Protein AF-A0A9J6FWS2-F1 (afdb_monomer)

Mean predicted aligned error: 17.41 Å

InterPro domains:
  IPR001770 G-protein, gamma subunit [PR00321] (59-74)
  IPR001770 G-protein, gamma subunit [PR00321] (75-89)
  IPR001770 G-protein, gamma subunit [PTHR13809] (48-118)
  IPR015898 G-protein, gamma subunit-like domain [PF00631] (55-117)
  IPR015898 G-protein, gamma subunit-like domain [PS50058] (52-118)
  IPR015898 G-protein, gamma subunit-like domain [SM00224] (56-118)
  IPR015898 G-protein, gamma subunit-like domain [SM01224] (53-118)
  IPR015898 G-protein, gamma subunit-like domain [cd00068] (56-113)
  IPR036284 G-protein gamma-like domain superfamily [G3DSA:4.10.260.10] (49-118)
  IPR036284 G-protein gamma-like domain superfamily [SSF48670] (49-113)

Radius of gyration: 43.01 Å; Cα contacts (8 Å, |Δi|>4): 13; chains: 1; bounding box: 112×16×106 Å

Foldseek 3Di:
DDDDDDPPPPPDDPDPPPPDPVNVVVVVVVVVVVVVVVVVVVVVVVVVVVVVVVVVVVVVVVVVVVVVVVPDDDDDPVVVVVVVVVVCVVCVVVPCVNPNDPDLVPDPPRDDPPPPDD

Structure (mmCIF, N/CA/C/O backbone):
data_A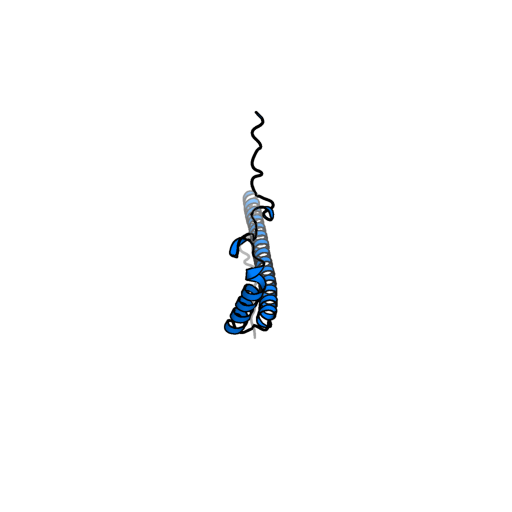F-A0A9J6FWS2-F1
#
_entry.id   AF-A0A9J6FWS2-F1
#
loop_
_atom_site.group_PDB
_atom_site.id
_atom_site.type_symbol
_atom_site.label_atom_id
_atom_site.label_alt_id
_atom_site.label_comp_id
_atom_site.label_asym_id
_atom_site.label_entity_id
_atom_site.label_seq_id
_atom_site.pdbx_PDB_ins_code
_atom_site.Cartn_x
_atom_site.Cartn_y
_atom_site.Cartn_z
_atom_site.occupancy
_atom_site.B_iso_or_equiv
_atom_site.auth_seq_id
_atom_site.auth_comp_id
_atom_site.auth_asym_id
_atom_site.auth_atom_id
_atom_site.pdbx_PDB_model_num
ATOM 1 N N . MET A 1 1 ? -54.006 -0.696 54.857 1.00 41.22 1 MET A N 1
ATOM 2 C CA . MET A 1 1 ? -53.256 -1.275 53.719 1.00 41.22 1 MET A CA 1
ATOM 3 C C . MET A 1 1 ? -52.352 -0.148 53.223 1.00 41.22 1 MET A C 1
ATOM 5 O O . MET A 1 1 ? -52.912 0.862 52.846 1.00 41.22 1 MET A O 1
ATOM 9 N N . THR A 1 2 ? -51.027 -0.107 53.358 1.00 39.88 2 THR A N 1
ATOM 10 C CA . THR A 1 2 ? -49.967 -1.127 53.408 1.00 39.88 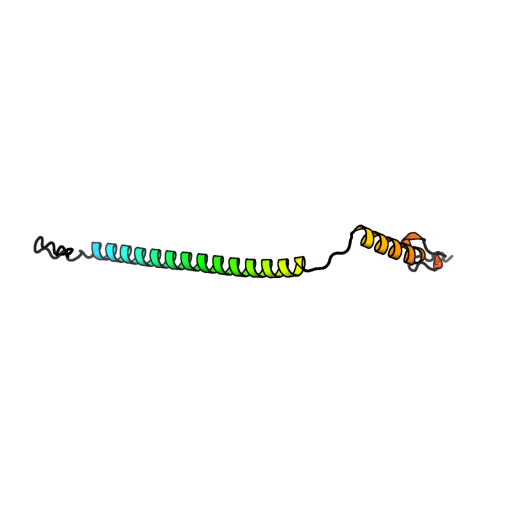2 THR A CA 1
ATOM 11 C C . THR A 1 2 ? -48.724 -0.587 54.149 1.00 39.88 2 THR A C 1
ATOM 13 O O . THR A 1 2 ? -48.315 0.536 53.889 1.00 39.88 2 THR A O 1
ATOM 16 N N . PHE A 1 3 ? -48.167 -1.431 55.029 1.00 35.47 3 PHE A N 1
ATOM 17 C CA . PHE A 1 3 ? -46.747 -1.715 55.332 1.00 35.47 3 PHE A CA 1
ATOM 18 C C . PHE A 1 3 ? -45.715 -0.596 55.628 1.00 35.47 3 PHE A C 1
ATOM 20 O O . PHE A 1 3 ? -45.395 0.227 54.779 1.00 35.47 3 PHE A O 1
ATOM 27 N N . GLY A 1 4 ? -45.090 -0.687 56.818 1.00 39.12 4 GLY A N 1
ATOM 28 C CA . GLY A 1 4 ? -43.750 -0.137 57.112 1.00 39.12 4 GLY A CA 1
ATOM 29 C C . GLY A 1 4 ? -42.621 -0.884 56.364 1.00 39.12 4 GLY A C 1
ATOM 30 O O . GLY A 1 4 ? -42.920 -1.755 55.547 1.00 39.12 4 GLY A O 1
ATOM 31 N N . PRO A 1 5 ? -41.329 -0.580 56.626 1.00 50.50 5 PRO A N 1
ATOM 32 C CA . PRO A 1 5 ? -40.663 -1.083 57.840 1.00 50.50 5 PRO A CA 1
ATOM 33 C C . PRO A 1 5 ? -39.892 0.017 58.602 1.00 50.50 5 PRO A C 1
ATOM 35 O O . PRO A 1 5 ? -39.278 0.902 58.023 1.00 50.50 5 PRO A O 1
ATOM 38 N N . ALA A 1 6 ? -40.054 0.095 59.921 1.00 44.88 6 ALA A N 1
ATOM 39 C CA . ALA A 1 6 ? -39.255 -0.626 60.920 1.00 44.88 6 ALA A CA 1
ATOM 40 C C . ALA A 1 6 ? -37.856 -0.020 61.141 1.00 44.88 6 ALA A C 1
ATOM 42 O O . ALA A 1 6 ? -36.828 -0.646 60.892 1.00 44.88 6 ALA A O 1
ATOM 43 N N . TYR A 1 7 ? -37.831 1.189 61.707 1.00 44.97 7 TYR A N 1
ATOM 44 C CA . TYR A 1 7 ? -36.733 1.577 62.586 1.00 44.97 7 TYR A CA 1
ATOM 45 C C . TYR A 1 7 ? -36.869 0.730 63.853 1.00 44.97 7 TYR A C 1
ATOM 47 O O . TYR A 1 7 ? -37.661 1.037 64.741 1.00 44.97 7 TYR A O 1
ATOM 55 N N . ALA A 1 8 ? -36.167 -0.400 63.888 1.00 43.03 8 ALA A N 1
ATOM 56 C CA . ALA A 1 8 ? -36.028 -1.199 65.093 1.00 43.03 8 ALA A CA 1
ATOM 57 C C . ALA A 1 8 ? -35.131 -0.434 66.075 1.00 43.03 8 ALA A C 1
ATOM 59 O O . ALA A 1 8 ? -33.916 -0.615 66.126 1.00 43.03 8 ALA A O 1
ATOM 60 N N . GLU A 1 9 ? -35.756 0.460 66.833 1.00 48.97 9 GLU A N 1
ATOM 61 C CA . GLU A 1 9 ? -35.210 1.063 68.039 1.00 48.97 9 GLU A CA 1
ATOM 62 C C . GLU A 1 9 ? -35.189 -0.030 69.123 1.00 48.97 9 GLU A C 1
ATOM 64 O O . GLU A 1 9 ? -36.082 -0.143 69.960 1.00 48.97 9 GLU A O 1
ATOM 69 N N . LEU A 1 10 ? -34.190 -0.918 69.059 1.00 39.00 10 LEU A N 1
ATOM 70 C CA . LEU A 1 10 ? -33.905 -1.870 70.130 1.00 39.00 10 LEU A CA 1
ATOM 71 C C . LEU A 1 10 ? -33.275 -1.105 71.296 1.00 39.00 10 LEU A C 1
ATOM 73 O O . LEU A 1 10 ? -32.057 -0.970 71.396 1.00 39.00 10 LEU A O 1
ATOM 77 N N . ARG A 1 11 ? -34.137 -0.602 72.185 1.00 49.72 11 ARG A N 1
ATOM 78 C CA . ARG A 1 11 ? -33.758 -0.242 73.551 1.00 49.72 11 ARG A CA 1
ATOM 79 C C . ARG A 1 11 ? -33.513 -1.524 74.334 1.00 49.72 11 ARG A C 1
ATOM 81 O O . ARG A 1 11 ? -34.451 -2.206 74.735 1.00 49.72 11 ARG A O 1
ATOM 88 N N . LEU A 1 12 ? -32.242 -1.836 74.542 1.00 37.88 12 LEU A N 1
ATOM 89 C CA . LEU A 1 12 ? -31.792 -2.866 75.466 1.00 37.88 12 LEU A CA 1
ATOM 90 C C . LEU A 1 12 ? -30.739 -2.240 76.380 1.00 37.88 12 LEU A C 1
ATOM 92 O O . LEU A 1 12 ? -29.580 -2.128 76.000 1.00 37.88 12 LEU A O 1
ATOM 96 N N . GLY A 1 13 ? -31.188 -1.838 77.570 1.00 37.91 13 GLY A N 1
ATOM 97 C CA . GLY A 1 13 ? -30.346 -1.542 78.728 1.00 37.91 13 GLY A CA 1
ATOM 98 C C . GLY A 1 13 ? -29.628 -0.192 78.706 1.00 37.91 13 GLY A C 1
ATOM 99 O O . GLY A 1 13 ? -29.033 0.205 77.710 1.00 37.91 13 GLY A O 1
ATOM 100 N N . ASP A 1 14 ? -29.655 0.488 79.850 1.00 41.38 14 ASP A N 1
ATOM 101 C CA . ASP A 1 14 ? -28.937 1.731 80.152 1.00 41.38 14 ASP A CA 1
ATOM 102 C C . ASP A 1 14 ? -27.413 1.530 80.254 1.00 41.38 14 ASP A C 1
ATOM 104 O O . ASP A 1 14 ? -26.768 1.909 81.229 1.00 41.38 14 ASP A O 1
ATOM 108 N N . GLU A 1 15 ? -26.807 0.953 79.224 1.00 38.84 15 GLU A N 1
ATOM 109 C CA . GLU A 1 15 ? -25.383 1.086 78.975 1.00 38.84 15 GLU A CA 1
ATOM 110 C C . GLU A 1 15 ? -25.244 1.828 77.654 1.00 38.84 15 GLU A C 1
ATOM 112 O O . GLU A 1 15 ? -25.241 1.264 76.559 1.00 38.84 15 GLU A O 1
ATOM 117 N N . LEU A 1 16 ? -25.133 3.152 77.771 1.00 45.09 16 LEU A N 1
ATOM 118 C CA . LEU A 1 16 ? -24.454 3.955 76.776 1.00 45.09 16 LEU A CA 1
ATOM 119 C C . LEU A 1 16 ? -23.101 3.260 76.573 1.00 45.09 16 L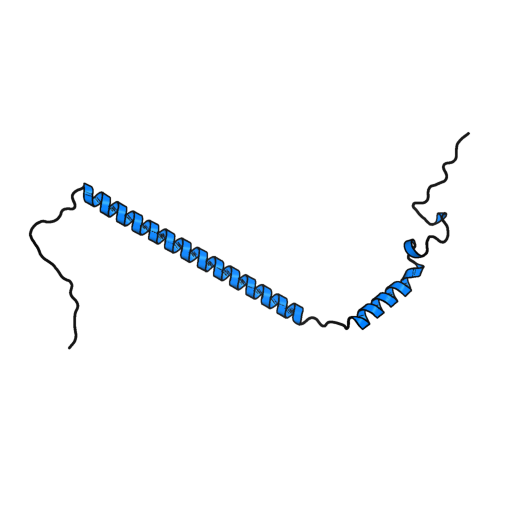EU A C 1
ATOM 121 O O . LEU A 1 16 ? -22.180 3.464 77.365 1.00 45.09 16 LEU A O 1
ATOM 125 N N . LEU A 1 17 ? -22.975 2.418 75.540 1.00 45.91 17 LEU A N 1
ATOM 126 C CA . LEU A 1 17 ? -21.688 1.991 75.009 1.00 45.91 17 LEU A CA 1
ATOM 127 C C . LEU A 1 17 ? -21.043 3.254 74.436 1.00 45.91 17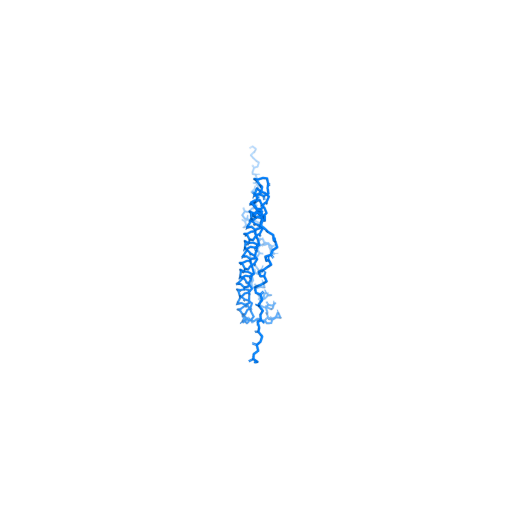 LEU A C 1
ATOM 129 O O . LEU A 1 17 ? -20.939 3.459 73.228 1.00 45.91 17 LEU A O 1
ATOM 133 N N . MET A 1 18 ? -20.614 4.134 75.343 1.00 43.38 18 MET A N 1
ATOM 134 C CA . MET A 1 18 ? -19.486 5.010 75.182 1.00 43.38 18 MET A CA 1
ATOM 135 C C . MET A 1 18 ? -18.412 4.109 74.637 1.00 43.38 18 MET A C 1
ATOM 137 O O . MET A 1 18 ? -17.797 3.327 75.360 1.00 43.38 18 MET A O 1
ATOM 141 N N . PHE A 1 19 ? -18.271 4.187 73.319 1.00 46.28 19 PHE A N 1
ATOM 142 C CA . PHE A 1 19 ? -17.164 3.651 72.579 1.00 46.28 19 PHE A CA 1
ATOM 143 C C . PHE A 1 19 ? -15.924 3.888 73.428 1.00 46.28 19 PHE A C 1
ATOM 145 O O . PHE A 1 19 ? -15.472 5.031 73.564 1.00 46.28 19 PHE A O 1
ATOM 152 N N . SER A 1 20 ? -15.442 2.816 74.057 1.00 45.34 20 SER A N 1
ATOM 153 C CA . SER A 1 20 ? -14.191 2.831 74.796 1.00 45.34 20 SER A CA 1
ATOM 154 C C . SER A 1 20 ? -13.152 3.474 73.870 1.00 45.34 20 SER A C 1
ATOM 156 O O . SER A 1 20 ? -13.211 3.189 72.668 1.00 45.34 20 SER A O 1
ATOM 158 N N . PRO A 1 21 ? -12.245 4.346 74.345 1.00 57.81 21 PRO A N 1
ATOM 159 C CA . PRO A 1 21 ? -11.310 5.073 73.480 1.00 57.81 21 PRO A CA 1
ATOM 160 C C . PRO A 1 21 ? -10.651 4.168 72.424 1.00 57.81 21 PRO A C 1
ATOM 162 O O . PRO A 1 21 ? -10.670 4.477 71.238 1.00 57.81 21 PRO A O 1
ATOM 165 N N . LYS A 1 22 ? -10.280 2.946 72.832 1.00 56.38 22 LYS A N 1
ATOM 166 C CA . LYS A 1 22 ? -9.711 1.893 71.974 1.00 56.38 22 LYS A CA 1
ATOM 167 C C . LYS A 1 22 ? -10.616 1.419 70.818 1.00 56.38 22 LYS A C 1
ATOM 169 O O . LYS A 1 22 ? -10.106 1.000 69.787 1.00 56.38 22 LYS A O 1
ATOM 174 N N . ARG A 1 23 ? -11.950 1.454 70.953 1.00 54.59 23 ARG A N 1
ATOM 175 C CA . ARG A 1 23 ? -12.906 1.074 69.886 1.00 54.59 23 ARG A CA 1
ATOM 176 C C . ARG A 1 23 ? -13.238 2.230 68.937 1.00 54.59 23 ARG A C 1
ATOM 178 O O . ARG A 1 23 ? -13.613 1.965 67.795 1.00 54.59 23 ARG A O 1
ATOM 185 N N . ARG A 1 24 ? -13.090 3.492 69.373 1.00 56.72 24 ARG A N 1
ATOM 186 C CA . ARG A 1 24 ? -13.247 4.674 68.494 1.00 56.72 24 ARG A CA 1
ATOM 187 C C . ARG A 1 24 ? -12.167 4.698 67.425 1.00 56.72 24 ARG A C 1
ATOM 189 O O . ARG A 1 24 ? -12.475 4.968 66.268 1.00 56.72 24 ARG A O 1
ATOM 196 N N . ASP A 1 25 ? -10.945 4.338 67.802 1.00 65.00 25 ASP A N 1
ATOM 197 C CA . ASP A 1 25 ? -9.816 4.253 66.878 1.00 65.00 25 ASP A CA 1
ATOM 198 C C . ASP A 1 25 ? -10.060 3.187 65.808 1.00 65.00 25 ASP A C 1
ATOM 200 O O . ASP A 1 25 ? -9.905 3.462 64.621 1.00 65.00 25 ASP A O 1
ATOM 204 N N . ILE A 1 26 ? -10.561 2.011 66.201 1.00 65.56 26 ILE A N 1
ATOM 205 C CA . ILE A 1 26 ? -10.912 0.930 65.266 1.00 65.56 26 ILE A CA 1
ATOM 206 C C . ILE A 1 26 ? -12.012 1.383 64.297 1.00 65.56 26 ILE A C 1
ATOM 208 O O . ILE A 1 26 ? -11.876 1.207 63.088 1.00 65.56 26 ILE A O 1
ATOM 212 N N . TRP A 1 27 ? -13.084 2.015 64.786 1.00 59.28 27 TRP A N 1
ATOM 213 C CA . TRP A 1 27 ? -14.163 2.501 63.917 1.00 59.28 27 TRP A CA 1
ATOM 214 C C . TRP A 1 27 ? -13.709 3.648 62.998 1.00 59.28 27 TRP A C 1
ATOM 216 O O . TRP A 1 27 ? -14.103 3.704 61.832 1.00 59.28 27 TRP A O 1
ATOM 226 N N . ALA A 1 28 ? -12.831 4.533 63.478 1.00 70.56 28 ALA A N 1
ATOM 227 C CA . ALA A 1 28 ? -12.238 5.601 62.681 1.00 70.56 28 ALA A CA 1
ATOM 228 C C . ALA A 1 28 ? -11.278 5.065 61.604 1.00 70.56 28 ALA A C 1
ATOM 230 O O . ALA A 1 28 ? -11.248 5.609 60.498 1.00 70.56 28 ALA A O 1
ATOM 231 N N . VAL A 1 29 ? -10.521 4.005 61.903 1.00 70.56 29 VAL A N 1
ATOM 232 C CA . VAL A 1 29 ? -9.646 3.298 60.955 1.00 70.56 29 VAL A CA 1
ATOM 233 C C . VAL A 1 29 ? -10.476 2.561 59.907 1.00 70.56 29 VAL A C 1
ATOM 235 O O . VAL A 1 29 ? -10.256 2.774 58.721 1.00 70.56 29 VAL A O 1
ATOM 238 N N . LEU A 1 30 ? -11.493 1.792 60.306 1.00 65.00 30 LEU A N 1
ATOM 239 C CA . LEU A 1 30 ? -12.393 1.100 59.372 1.00 65.00 30 LEU A CA 1
ATOM 240 C C . LEU A 1 30 ? -13.165 2.085 58.482 1.00 65.00 30 LEU A C 1
ATOM 242 O O . LEU A 1 30 ? -13.322 1.856 57.284 1.00 65.00 30 LEU A O 1
ATOM 246 N N . SER A 1 31 ? -13.585 3.226 59.033 1.00 68.50 31 SER A N 1
ATOM 247 C CA . SER A 1 31 ? -14.230 4.296 58.263 1.00 68.50 31 SER A CA 1
ATOM 248 C C . SER A 1 31 ? -13.265 5.003 57.307 1.00 68.50 31 SER A C 1
ATOM 250 O O . SER A 1 31 ? -13.673 5.382 56.210 1.00 68.50 31 SER A O 1
ATOM 252 N N . ARG A 1 32 ? -11.990 5.190 57.686 1.00 69.56 32 ARG A N 1
ATOM 253 C CA . ARG A 1 32 ? -10.937 5.695 56.785 1.00 69.56 32 ARG A CA 1
ATOM 254 C C . ARG A 1 32 ? -10.652 4.704 55.661 1.00 69.56 32 ARG A C 1
ATOM 256 O O . ARG A 1 32 ? -10.758 5.091 54.502 1.00 69.56 32 ARG A O 1
ATOM 263 N N . GLN A 1 33 ? -10.434 3.434 55.994 1.00 67.69 33 GLN A N 1
ATOM 264 C CA . GLN A 1 33 ? -10.227 2.351 55.034 1.00 67.69 33 GLN A CA 1
ATOM 265 C C . GLN A 1 33 ? -11.401 2.247 54.048 1.00 67.69 33 GLN A C 1
ATOM 267 O O . GLN A 1 33 ? -11.207 2.137 52.842 1.00 67.69 33 GLN A O 1
ATOM 272 N N . GLY A 1 34 ? -12.639 2.364 54.540 1.00 70.50 34 GLY A N 1
ATOM 273 C CA . GLY A 1 34 ? -13.846 2.358 53.714 1.00 70.50 34 GLY A CA 1
ATOM 274 C C . GLY A 1 34 ? -14.063 3.616 52.861 1.00 70.50 34 GLY A C 1
ATOM 275 O O . GLY A 1 34 ? -14.845 3.562 51.911 1.00 70.50 34 GLY A O 1
ATOM 276 N N . ARG A 1 35 ? -13.415 4.750 53.166 1.00 69.50 35 ARG A N 1
ATOM 277 C CA . ARG A 1 35 ? -13.372 5.938 52.288 1.00 69.50 35 ARG A CA 1
ATOM 278 C C . ARG A 1 35 ? -12.279 5.811 51.235 1.00 69.50 35 ARG A C 1
ATOM 280 O O . ARG A 1 35 ? -12.515 6.163 50.087 1.00 69.50 35 ARG A O 1
ATOM 287 N N . GLU A 1 36 ? -11.134 5.260 51.610 1.00 70.25 36 GLU A N 1
ATOM 288 C CA . GLU A 1 36 ? -9.991 5.046 50.725 1.00 70.25 36 GLU A CA 1
ATOM 289 C C . GLU A 1 36 ? -10.280 3.985 49.662 1.00 70.25 36 GLU A C 1
ATOM 291 O O . GLU A 1 36 ? -10.092 4.238 48.477 1.00 70.25 36 GLU A O 1
ATOM 296 N N . LEU A 1 37 ? -10.891 2.860 50.047 1.00 70.12 37 LEU A N 1
ATOM 297 C CA . LEU A 1 37 ? -11.384 1.859 49.095 1.00 70.12 37 LEU A CA 1
ATOM 298 C C . LEU A 1 37 ? -12.431 2.447 48.140 1.00 70.12 37 LEU A C 1
ATOM 300 O O . LEU A 1 37 ? -12.417 2.149 46.950 1.00 70.12 37 LEU A O 1
ATOM 304 N N . ARG A 1 38 ? -13.318 3.324 48.627 1.00 69.75 38 ARG A N 1
ATOM 305 C CA . ARG A 1 38 ? -14.321 4.000 47.785 1.00 69.75 38 ARG A CA 1
ATOM 306 C C . ARG A 1 38 ? -13.687 4.985 46.809 1.00 69.75 38 ARG A C 1
ATOM 308 O O . ARG A 1 38 ? -14.103 5.039 45.656 1.00 69.75 38 ARG A O 1
ATOM 315 N N . ALA A 1 39 ? -12.691 5.744 47.262 1.00 73.75 39 ALA A N 1
ATOM 316 C CA . ALA A 1 39 ? -11.923 6.652 46.421 1.00 73.75 39 ALA A CA 1
ATOM 317 C C . ALA A 1 39 ? -11.155 5.872 45.347 1.00 73.75 39 ALA A C 1
ATOM 319 O O . ALA A 1 39 ? -11.240 6.219 44.175 1.00 73.75 39 ALA A O 1
ATOM 320 N N . HIS A 1 40 ? -10.507 4.768 45.721 1.00 72.94 40 HIS A N 1
ATOM 321 C CA . HIS A 1 40 ? -9.794 3.896 44.793 1.00 72.94 40 HIS A CA 1
ATOM 322 C C . HIS A 1 40 ? -10.738 3.270 43.757 1.00 72.94 40 HIS A C 1
ATOM 324 O O . HIS A 1 40 ? -10.470 3.339 42.563 1.00 72.94 40 HIS A O 1
ATOM 330 N N . VAL A 1 41 ? -11.894 2.741 44.175 1.00 75.94 41 VAL A N 1
ATOM 331 C CA . VAL A 1 41 ? -12.922 2.227 43.250 1.00 75.94 41 VAL A CA 1
ATOM 332 C C . VAL A 1 41 ? -13.440 3.329 42.316 1.00 75.94 41 VAL A C 1
ATOM 334 O O . VAL A 1 41 ? -13.607 3.076 41.126 1.00 75.94 41 VAL A O 1
ATOM 337 N N . CYS A 1 42 ? -13.649 4.554 42.807 1.00 70.19 42 CYS A N 1
ATOM 338 C CA . CYS A 1 42 ? -14.084 5.697 41.994 1.00 70.19 42 CYS A CA 1
ATOM 339 C C . CYS A 1 42 ? -13.028 6.108 40.950 1.00 70.19 42 CYS A C 1
ATOM 341 O O . CYS A 1 42 ? -13.366 6.377 39.801 1.00 70.19 42 CYS A O 1
ATOM 343 N N . VAL A 1 43 ? -11.745 6.106 41.324 1.00 74.81 43 VAL A N 1
ATOM 344 C CA . VAL A 1 43 ? -10.626 6.411 40.418 1.00 74.81 43 VAL A CA 1
ATOM 345 C C . VAL A 1 43 ? -10.487 5.325 39.352 1.00 74.81 43 VAL A C 1
ATOM 347 O O . VAL A 1 43 ? -10.544 5.630 38.167 1.00 74.81 43 VAL A O 1
ATOM 350 N N . VAL A 1 44 ? -10.444 4.052 39.755 1.00 75.81 44 VAL A N 1
ATOM 351 C CA . VAL A 1 44 ? -10.324 2.916 38.826 1.00 75.81 44 VAL A CA 1
ATOM 352 C C . VAL A 1 44 ? -11.496 2.870 37.843 1.00 75.81 44 VAL A C 1
ATOM 354 O O . VAL A 1 44 ? -11.295 2.697 36.644 1.00 75.81 44 VAL A O 1
ATOM 357 N N . THR A 1 45 ? -12.732 3.060 38.316 1.00 75.81 45 THR A N 1
ATOM 358 C CA . THR A 1 45 ? -13.906 3.090 37.424 1.00 75.81 45 THR A CA 1
ATOM 359 C C . THR A 1 45 ? -13.881 4.285 36.471 1.00 75.81 45 THR A C 1
ATOM 361 O O . THR A 1 45 ? -14.246 4.135 35.305 1.00 75.81 45 THR A O 1
ATOM 364 N N . ARG A 1 46 ? -13.396 5.450 36.912 1.00 78.31 46 ARG A N 1
ATOM 365 C CA . ARG A 1 46 ? -13.216 6.628 36.055 1.00 78.31 46 ARG A CA 1
ATOM 366 C C . ARG A 1 46 ? -12.152 6.406 34.978 1.00 78.31 46 ARG A C 1
ATOM 368 O O . ARG A 1 46 ? -12.418 6.708 33.818 1.00 78.31 46 ARG A O 1
ATOM 375 N N . ASP A 1 47 ? -10.999 5.846 35.330 1.00 75.12 47 ASP A N 1
ATOM 376 C CA . ASP A 1 47 ? -9.902 5.585 34.388 1.00 75.12 47 ASP A CA 1
ATOM 377 C C . ASP A 1 47 ? -10.295 4.546 33.329 1.00 75.12 47 ASP A C 1
ATOM 379 O O . ASP A 1 47 ? -10.008 4.717 32.141 1.00 75.12 47 ASP A O 1
ATOM 383 N N . VAL A 1 48 ? -11.035 3.505 33.731 1.00 80.56 48 VAL A N 1
ATOM 384 C CA . VAL A 1 48 ? -11.595 2.508 32.806 1.00 80.56 48 VAL A CA 1
ATOM 385 C C . VAL A 1 48 ? -12.566 3.158 31.817 1.00 80.56 48 VAL A C 1
ATOM 387 O O . VAL A 1 48 ? -12.459 2.913 30.616 1.00 80.56 48 VAL A O 1
ATOM 390 N N . LEU A 1 49 ? -13.477 4.021 32.278 1.00 80.81 49 LEU A N 1
ATOM 391 C CA . LEU A 1 49 ? -14.414 4.724 31.395 1.00 80.81 49 LEU A CA 1
ATOM 392 C C . LEU A 1 49 ? -13.697 5.683 30.433 1.00 80.81 49 LEU A C 1
ATOM 394 O O . LEU A 1 49 ? -14.027 5.718 29.249 1.00 80.81 49 LEU A O 1
ATOM 398 N N . VAL A 1 50 ? -12.687 6.423 30.902 1.00 83.88 50 VAL A N 1
ATOM 399 C CA . VAL A 1 50 ? -11.884 7.322 30.053 1.00 83.88 50 VAL A CA 1
ATOM 400 C C . VAL A 1 50 ? -11.125 6.537 28.977 1.00 83.88 50 VAL A C 1
ATOM 402 O O . VAL A 1 50 ? -11.126 6.941 27.813 1.00 83.88 50 VAL A O 1
ATOM 405 N N . SER A 1 51 ? -10.534 5.394 29.334 1.00 82.06 51 SER A N 1
ATOM 406 C CA . SER A 1 51 ? -9.859 4.491 28.392 1.00 82.06 51 SER A CA 1
ATOM 407 C C . SER A 1 51 ? -10.824 3.894 27.358 1.00 82.06 51 SER A C 1
ATOM 409 O O . SER A 1 51 ? -10.533 3.852 26.164 1.00 82.06 51 SER A O 1
ATOM 411 N N . GLN A 1 52 ? -12.029 3.500 27.777 1.00 85.31 52 GLN A N 1
ATOM 412 C CA . GLN A 1 52 ? -13.062 3.021 26.855 1.00 85.31 52 GLN A CA 1
ATOM 413 C C . GLN A 1 52 ? -13.523 4.123 25.892 1.00 85.31 52 GLN A C 1
ATOM 415 O O . GLN A 1 52 ? -13.646 3.887 24.691 1.00 85.31 52 GLN A O 1
ATOM 420 N N . MET A 1 53 ? -13.737 5.346 26.385 1.00 84.69 53 MET A N 1
ATOM 421 C CA . MET A 1 53 ? -14.127 6.482 25.546 1.00 84.69 53 MET A CA 1
ATOM 422 C C . MET A 1 53 ? -13.042 6.858 24.531 1.00 84.69 53 MET A C 1
ATOM 424 O O . MET A 1 53 ? -13.370 7.140 23.376 1.00 84.69 53 MET A O 1
ATOM 428 N N . SER A 1 54 ? -11.763 6.841 24.920 1.00 87.69 54 SER A N 1
ATOM 429 C CA . SER A 1 54 ? -10.654 7.115 23.999 1.00 87.69 54 SER A CA 1
ATOM 430 C C . SER A 1 54 ? -10.523 6.022 22.933 1.00 87.69 54 SER A C 1
ATOM 432 O O . SER A 1 54 ? -10.361 6.340 21.752 1.00 87.69 54 SER A O 1
ATOM 434 N N . ASN A 1 55 ? -10.712 4.753 23.307 1.00 91.69 55 ASN A N 1
ATOM 435 C CA . ASN A 1 55 ? -10.722 3.633 22.369 1.00 91.69 55 ASN A CA 1
ATOM 436 C C . ASN A 1 55 ? -11.865 3.751 21.346 1.00 91.69 55 ASN A C 1
ATOM 438 O O . ASN A 1 55 ? -11.637 3.629 20.143 1.00 91.69 55 ASN A O 1
ATOM 442 N N . LEU A 1 56 ? -13.076 4.101 21.792 1.00 92.62 56 LEU A N 1
ATOM 443 C CA . LEU A 1 56 ? -14.216 4.341 20.898 1.00 92.62 56 LEU A CA 1
ATOM 444 C C . LEU A 1 56 ? -13.956 5.497 19.923 1.00 92.62 56 LEU A C 1
ATOM 446 O O . LEU A 1 56 ? -14.317 5.417 18.747 1.00 92.62 56 LEU A O 1
ATOM 450 N N . GLN A 1 57 ? -13.319 6.577 20.381 1.00 92.56 57 GLN A N 1
ATOM 451 C CA . GLN A 1 57 ? -12.935 7.689 19.509 1.00 92.56 57 GLN A CA 1
ATOM 452 C C . GLN A 1 57 ? -11.893 7.265 18.467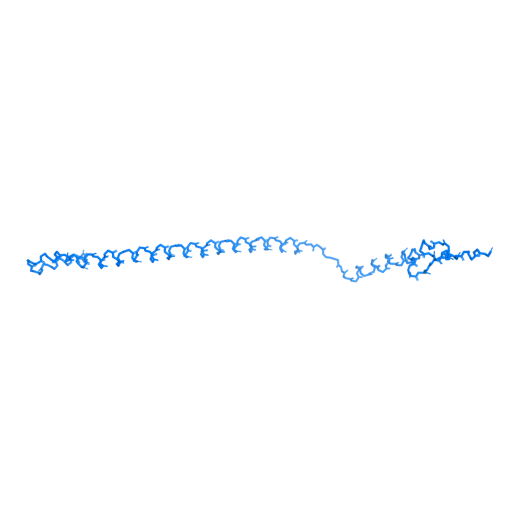 1.00 92.56 57 GLN A C 1
ATOM 454 O O . GLN A 1 57 ? -12.011 7.639 17.299 1.00 92.56 57 GLN A O 1
ATOM 459 N N . GLN A 1 58 ? -10.896 6.467 18.858 1.00 93.44 58 GLN A N 1
ATOM 460 C CA . GLN A 1 58 ? -9.911 5.907 17.930 1.00 93.44 58 GLN A CA 1
ATOM 461 C C . GLN A 1 58 ? -10.579 5.007 16.885 1.00 93.44 58 GLN A C 1
ATOM 463 O O . GLN A 1 58 ? -10.333 5.172 15.692 1.00 93.44 58 GLN A O 1
ATOM 468 N N . GLN A 1 59 ? -11.481 4.119 17.304 1.00 92.75 59 GLN A N 1
ATOM 469 C CA . GLN A 1 59 ? -12.222 3.243 16.395 1.00 92.75 59 GLN A CA 1
ATOM 470 C C . GLN A 1 59 ? -13.066 4.031 15.390 1.00 92.75 59 GLN A C 1
ATOM 472 O O . GLN A 1 59 ? -13.065 3.704 14.205 1.00 92.75 59 GLN A O 1
ATOM 477 N N . ARG A 1 60 ? -13.731 5.114 15.816 1.00 95.69 60 ARG A N 1
ATOM 478 C CA . ARG A 1 60 ? -14.470 6.001 14.899 1.00 95.69 60 ARG A CA 1
ATOM 479 C C . ARG A 1 60 ? -13.560 6.606 13.831 1.00 95.69 60 ARG A C 1
ATOM 481 O O . ARG A 1 60 ? -13.901 6.540 12.654 1.00 95.69 60 ARG A O 1
ATOM 488 N N . LYS A 1 61 ? -12.383 7.108 14.222 1.00 96.25 61 LYS A N 1
ATOM 489 C CA . LYS A 1 61 ? -11.387 7.639 13.274 1.00 96.25 61 LYS A CA 1
ATOM 490 C C . LYS A 1 61 ? -10.929 6.580 12.271 1.00 96.25 61 LYS A C 1
ATOM 492 O O . LYS A 1 61 ? -10.815 6.875 11.085 1.00 96.25 61 LYS A O 1
ATOM 497 N N . ILE A 1 62 ? -10.700 5.347 12.729 1.00 96.69 62 ILE A N 1
ATOM 498 C CA . ILE A 1 62 ? -10.323 4.224 11.858 1.00 96.69 62 ILE A CA 1
ATOM 499 C C . ILE A 1 62 ? -11.451 3.912 10.871 1.00 96.69 62 ILE A C 1
ATOM 501 O O . ILE A 1 62 ? -11.200 3.782 9.679 1.00 96.69 62 ILE A O 1
ATOM 505 N N . VAL A 1 63 ? -12.704 3.852 11.322 1.00 97.50 63 VAL A N 1
ATOM 506 C CA . VAL A 1 63 ? -13.852 3.610 10.433 1.00 97.50 63 VAL A CA 1
ATOM 507 C C . VAL A 1 63 ? -13.993 4.721 9.392 1.00 97.50 63 VAL A C 1
ATOM 509 O O . VAL A 1 63 ? -14.231 4.438 8.220 1.00 97.50 63 VAL A O 1
ATOM 512 N N . GLU A 1 64 ? -13.820 5.982 9.783 1.00 97.19 64 GLU A N 1
ATOM 513 C CA . GLU A 1 64 ? -13.826 7.116 8.852 1.00 97.19 64 GLU A CA 1
ATOM 514 C C . GLU A 1 64 ? -12.677 7.051 7.838 1.00 97.19 64 GLU A C 1
ATOM 516 O O . GLU A 1 64 ? -12.860 7.417 6.677 1.00 97.19 64 GLU A O 1
ATOM 521 N N . GLN A 1 65 ? -11.497 6.583 8.250 1.00 97.50 65 GLN A N 1
ATOM 522 C CA . GLN A 1 65 ? -10.369 6.332 7.352 1.00 97.50 65 GLN A CA 1
ATOM 523 C C . GLN A 1 65 ? -10.690 5.209 6.359 1.00 97.50 65 GLN A C 1
ATOM 525 O O . GLN A 1 65 ? -10.591 5.415 5.153 1.00 97.50 65 GLN A O 1
ATOM 530 N N . LEU A 1 66 ? -11.163 4.061 6.845 1.00 97.44 66 LEU A N 1
ATOM 531 C CA . LEU A 1 66 ? -11.503 2.910 6.007 1.00 97.44 66 LEU A CA 1
ATOM 532 C C . LEU A 1 66 ? -12.622 3.231 5.013 1.00 97.44 66 LEU A C 1
ATOM 534 O O . LEU A 1 66 ? -12.575 2.786 3.873 1.00 97.44 66 LEU A O 1
ATOM 538 N N . ARG A 1 67 ? -13.612 4.045 5.404 1.00 97.38 67 ARG A N 1
ATOM 539 C CA . ARG A 1 67 ? -14.655 4.532 4.485 1.00 97.38 67 ARG A CA 1
ATOM 540 C C . ARG A 1 67 ? -14.076 5.375 3.350 1.00 97.38 67 ARG A C 1
ATOM 542 O O . ARG A 1 67 ? -14.529 5.244 2.217 1.00 97.38 67 ARG A O 1
ATOM 549 N N . ARG A 1 68 ? -13.080 6.220 3.642 1.00 96.25 68 ARG A N 1
ATOM 550 C CA . ARG A 1 68 ? -12.374 7.010 2.621 1.00 96.25 68 ARG A CA 1
ATOM 551 C C . ARG A 1 68 ? -11.552 6.114 1.695 1.00 96.25 68 ARG A C 1
ATOM 553 O O . ARG A 1 68 ? -11.645 6.266 0.484 1.00 96.25 68 ARG A O 1
ATOM 560 N N . GLU A 1 69 ? -10.817 5.151 2.246 1.00 95.81 69 GLU A N 1
ATOM 561 C CA . GLU A 1 69 ? -10.001 4.204 1.469 1.00 95.81 69 GLU A CA 1
ATOM 562 C C . GLU A 1 69 ? -10.847 3.265 0.600 1.00 95.81 69 GLU A C 1
ATOM 564 O O . GLU A 1 69 ? -10.498 3.001 -0.550 1.00 95.81 69 GLU A O 1
ATOM 569 N N . ALA A 1 70 ? -11.991 2.804 1.108 1.00 95.62 70 ALA A N 1
ATOM 570 C CA . ALA A 1 70 ? -12.935 1.983 0.353 1.00 95.62 70 ALA A CA 1
ATOM 571 C C . ALA A 1 70 ? -13.572 2.742 -0.824 1.00 95.62 70 ALA A C 1
ATOM 573 O O . ALA A 1 70 ? -13.974 2.120 -1.803 1.00 95.62 70 ALA A O 1
ATOM 574 N N . GLY A 1 71 ? -13.649 4.076 -0.745 1.00 94.56 71 GLY A N 1
ATOM 575 C CA . GLY A 1 71 ? -14.146 4.934 -1.822 1.00 94.56 71 GLY A CA 1
ATOM 576 C C . GLY A 1 71 ? -13.140 5.193 -2.950 1.00 94.56 71 GLY A C 1
ATOM 577 O O . GLY A 1 71 ? -13.504 5.812 -3.951 1.00 94.56 71 GLY A O 1
ATOM 578 N N . LEU A 1 72 ? -11.885 4.748 -2.817 1.00 95.56 72 LEU A N 1
ATOM 579 C CA . LEU A 1 72 ? -10.873 4.928 -3.856 1.00 95.56 72 LEU A CA 1
ATOM 580 C C . LEU A 1 72 ? -11.174 4.033 -5.063 1.00 95.56 72 LEU A C 1
ATOM 582 O O . LEU A 1 72 ? -11.285 2.811 -4.946 1.00 95.56 72 LEU A O 1
ATOM 586 N N . LYS A 1 73 ? -11.262 4.648 -6.246 1.00 95.31 73 LYS A N 1
ATOM 587 C CA . LYS A 1 73 ? -11.403 3.917 -7.508 1.00 95.31 73 LYS A CA 1
ATOM 588 C C . LYS A 1 73 ? -10.102 3.181 -7.811 1.00 95.31 73 LYS A C 1
ATOM 590 O O . LYS A 1 73 ? -9.058 3.808 -7.969 1.00 95.31 73 LYS A O 1
ATOM 595 N N . ARG A 1 74 ? -10.181 1.855 -7.888 1.00 95.06 74 ARG A N 1
ATOM 596 C CA . ARG A 1 74 ? -9.067 0.989 -8.286 1.00 95.06 74 ARG A CA 1
ATOM 597 C C . ARG A 1 74 ? -9.094 0.791 -9.797 1.00 95.06 74 ARG A C 1
ATOM 599 O O . ARG A 1 74 ? -10.162 0.834 -10.403 1.00 95.06 74 ARG A O 1
ATOM 606 N N . MET A 1 75 ? -7.924 0.568 -10.379 1.00 95.06 75 MET A N 1
ATOM 607 C CA . MET A 1 75 ? -7.791 0.113 -11.761 1.00 95.06 75 MET A CA 1
ATOM 608 C C . MET A 1 75 ? -7.481 -1.383 -11.791 1.00 95.06 75 MET A C 1
ATOM 610 O O . MET A 1 75 ? -6.976 -1.934 -10.811 1.00 95.06 75 MET A O 1
ATOM 614 N N . GLU A 1 76 ? -7.791 -2.027 -12.913 1.00 97.19 76 GLU A N 1
ATOM 615 C CA . GLU A 1 76 ? -7.448 -3.428 -13.141 1.00 97.19 76 GLU A CA 1
ATOM 616 C C . GLU A 1 76 ? -5.934 -3.623 -13.082 1.00 97.19 76 GLU A C 1
ATOM 618 O O . GLU A 1 76 ? -5.164 -2.848 -13.656 1.00 97.19 76 GLU A O 1
ATOM 623 N N . VAL A 1 77 ? -5.506 -4.691 -12.408 1.00 97.31 77 VAL A N 1
ATOM 624 C CA . VAL A 1 77 ? -4.077 -5.003 -12.269 1.00 97.31 77 VAL A CA 1
ATOM 625 C C . VAL A 1 77 ? -3.459 -5.281 -13.637 1.00 97.31 77 VAL A C 1
ATOM 627 O O . VAL A 1 77 ? -2.334 -4.868 -13.890 1.00 97.31 77 VAL A O 1
ATOM 630 N N . SER A 1 78 ? -4.206 -5.918 -14.543 1.00 97.56 78 SER A N 1
ATOM 631 C CA . SER A 1 78 ? -3.767 -6.144 -15.922 1.00 97.56 78 SER A CA 1
ATOM 632 C C . SER A 1 78 ? -3.451 -4.832 -16.643 1.00 97.56 78 SER A C 1
ATOM 634 O O . SER A 1 78 ? -2.382 -4.716 -17.231 1.00 97.56 78 SER A O 1
ATOM 636 N N . ALA A 1 79 ? -4.323 -3.826 -16.539 1.00 96.56 79 ALA A N 1
ATOM 637 C CA . ALA A 1 79 ? -4.103 -2.514 -17.145 1.00 96.56 79 ALA A CA 1
ATOM 638 C C . ALA A 1 79 ? -2.886 -1.801 -16.537 1.00 96.56 79 ALA A C 1
ATOM 640 O O . ALA A 1 79 ? -2.024 -1.331 -17.271 1.00 96.56 79 ALA A O 1
ATOM 641 N N . ALA A 1 80 ? -2.761 -1.800 -15.205 1.00 97.44 80 ALA A N 1
ATOM 642 C CA . ALA A 1 80 ? -1.614 -1.195 -14.527 1.00 97.44 80 ALA A CA 1
ATOM 643 C C . ALA A 1 80 ? -0.276 -1.845 -14.927 1.00 97.44 80 ALA A C 1
ATOM 645 O O . ALA A 1 80 ? 0.744 -1.166 -15.033 1.00 97.44 80 ALA A O 1
ATOM 646 N N . VAL A 1 81 ? -0.270 -3.162 -15.154 1.00 97.75 81 VAL A N 1
ATOM 647 C CA . VAL A 1 81 ? 0.920 -3.892 -15.610 1.00 97.75 81 VAL A CA 1
ATOM 648 C C . VAL A 1 81 ? 1.292 -3.509 -17.041 1.00 97.75 81 VAL A C 1
ATOM 650 O O . VAL A 1 81 ? 2.477 -3.344 -17.320 1.00 97.75 81 VAL A O 1
ATOM 653 N N . GLU A 1 82 ? 0.321 -3.346 -17.940 1.00 97.62 82 GLU A N 1
ATOM 654 C CA . GLU A 1 82 ? 0.600 -2.888 -19.307 1.00 97.62 82 GLU A CA 1
ATOM 655 C C . GLU A 1 82 ? 1.124 -1.447 -19.330 1.00 97.62 82 GLU A C 1
ATOM 657 O O . GLU A 1 82 ? 2.108 -1.171 -20.018 1.00 97.62 82 GLU A O 1
ATOM 662 N N . ASP A 1 83 ? 0.559 -0.555 -18.512 1.00 97.12 83 ASP A N 1
ATOM 663 C CA . ASP A 1 83 ? 1.062 0.815 -18.359 1.00 97.12 83 ASP A CA 1
ATOM 664 C C . ASP A 1 83 ? 2.511 0.828 -17.845 1.00 97.12 83 ASP A C 1
ATOM 666 O O . ASP A 1 83 ? 3.354 1.567 -18.361 1.00 97.12 83 ASP A O 1
ATOM 670 N N . LEU A 1 84 ? 2.831 -0.031 -16.869 1.00 97.50 84 LEU A N 1
ATOM 671 C CA . LEU A 1 84 ? 4.190 -0.165 -16.344 1.00 97.50 84 LEU A CA 1
ATOM 672 C C . LEU A 1 84 ? 5.163 -0.710 -17.397 1.00 97.50 84 LEU A C 1
ATOM 674 O O . LEU A 1 84 ? 6.260 -0.174 -17.542 1.00 97.50 84 LEU A O 1
ATOM 678 N N . LYS A 1 85 ? 4.777 -1.753 -18.142 1.00 97.00 85 LYS A N 1
ATOM 679 C CA . LYS A 1 85 ? 5.602 -2.308 -19.227 1.00 97.00 85 LYS A CA 1
ATOM 680 C C . LYS A 1 85 ? 5.902 -1.256 -20.281 1.00 97.00 85 LYS A C 1
ATOM 682 O O . LYS A 1 85 ? 7.054 -1.120 -20.677 1.00 97.00 85 LYS A O 1
ATOM 687 N N . LYS A 1 86 ? 4.880 -0.509 -20.697 1.00 97.69 86 LYS A N 1
ATOM 688 C CA . LYS A 1 86 ? 5.030 0.567 -21.670 1.00 97.69 86 LYS A CA 1
ATOM 689 C C . LYS A 1 86 ? 6.000 1.630 -21.164 1.00 97.69 86 LYS A C 1
ATOM 691 O O . LYS A 1 86 ? 6.926 1.989 -21.876 1.00 97.69 86 LYS A O 1
ATOM 696 N N . TYR A 1 87 ? 5.833 2.077 -19.919 1.00 97.44 87 TYR A N 1
ATOM 697 C CA . TYR A 1 87 ? 6.740 3.057 -19.326 1.00 97.44 87 TYR A CA 1
ATOM 698 C C . TYR A 1 87 ? 8.192 2.567 -19.322 1.00 97.44 87 TYR A C 1
ATOM 700 O O . TYR A 1 87 ? 9.090 3.329 -19.665 1.00 97.44 87 TYR A O 1
ATOM 708 N N . ILE A 1 88 ? 8.421 1.301 -18.963 1.00 96.38 88 ILE A N 1
ATOM 709 C CA . ILE A 1 88 ? 9.762 0.708 -18.977 1.00 96.38 88 ILE A CA 1
ATOM 710 C C . ILE A 1 88 ? 10.319 0.679 -20.403 1.00 96.38 88 ILE A C 1
ATOM 712 O O . ILE A 1 88 ? 11.421 1.165 -20.611 1.00 96.38 88 ILE A O 1
ATOM 716 N N . GLN A 1 89 ? 9.559 0.182 -21.381 1.00 95.38 89 GLN A N 1
ATOM 717 C CA . GLN A 1 89 ? 9.986 0.111 -22.786 1.00 95.38 89 GLN A CA 1
ATOM 718 C C . GLN A 1 89 ? 10.313 1.486 -23.376 1.00 95.38 89 GLN A C 1
ATOM 720 O O . GLN A 1 89 ? 11.278 1.624 -24.118 1.00 95.38 89 GLN A O 1
ATOM 725 N N . ASP A 1 90 ? 9.545 2.514 -23.018 1.00 96.06 90 ASP A N 1
ATOM 726 C CA . ASP A 1 90 ? 9.774 3.875 -23.506 1.00 96.06 90 ASP A CA 1
ATOM 727 C C . ASP A 1 90 ? 11.076 4.490 -22.944 1.00 96.06 90 ASP A C 1
ATOM 729 O O . ASP A 1 90 ? 11.631 5.396 -23.560 1.00 96.06 90 ASP A O 1
ATOM 733 N N . HIS A 1 91 ? 11.573 4.012 -21.794 1.00 94.44 91 HIS A N 1
ATOM 734 C CA . HIS A 1 91 ? 12.739 4.581 -21.097 1.00 94.44 91 HIS A CA 1
ATOM 735 C C . HIS A 1 91 ? 13.942 3.629 -21.014 1.00 94.44 91 HIS A C 1
ATOM 737 O O . HIS A 1 91 ? 14.997 4.022 -20.518 1.00 94.44 91 HIS A O 1
ATOM 743 N N . GLU A 1 92 ? 13.820 2.388 -21.488 1.00 92.50 92 GLU A N 1
ATOM 744 C CA . GLU A 1 92 ? 14.878 1.379 -21.368 1.00 92.50 92 GLU A CA 1
ATOM 745 C C . GLU A 1 92 ? 16.149 1.771 -22.129 1.00 92.50 92 GLU 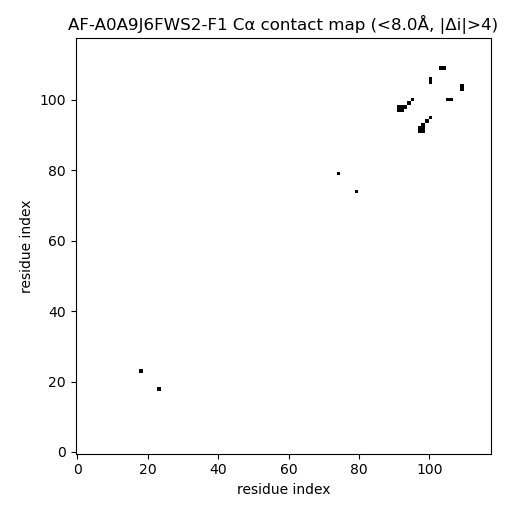A C 1
ATOM 747 O O . GLU A 1 92 ? 17.251 1.464 -21.680 1.00 92.50 92 GLU A O 1
ATOM 752 N N . SER A 1 93 ? 16.015 2.507 -23.239 1.00 89.88 93 SER A N 1
ATOM 753 C CA . SER A 1 93 ? 17.150 3.001 -24.028 1.00 89.88 93 SER A CA 1
ATOM 754 C C . SER A 1 93 ? 17.981 4.059 -23.304 1.00 89.88 93 SER A C 1
ATOM 756 O O . SER A 1 93 ? 19.173 4.203 -23.581 1.00 89.88 93 SER A O 1
ATOM 758 N N . ASP A 1 94 ? 17.348 4.792 -22.390 1.00 90.06 94 ASP A N 1
ATOM 759 C CA . ASP A 1 94 ? 17.958 5.890 -21.641 1.00 90.06 94 ASP A CA 1
ATOM 760 C C . ASP A 1 94 ? 18.545 5.406 -20.305 1.00 90.06 94 ASP A C 1
ATOM 762 O O . ASP A 1 94 ? 19.292 6.131 -19.639 1.00 90.06 94 ASP A O 1
ATOM 766 N N . ASP A 1 95 ? 18.248 4.162 -19.917 1.00 91.62 95 ASP A N 1
ATOM 767 C CA . ASP A 1 95 ? 18.822 3.523 -18.744 1.00 91.62 95 ASP A CA 1
ATOM 768 C C . ASP A 1 95 ? 20.243 3.015 -19.039 1.00 91.62 95 ASP A C 1
ATOM 770 O O . ASP A 1 95 ? 20.479 1.921 -19.564 1.00 91.62 95 ASP A O 1
ATOM 774 N N . TYR A 1 96 ? 21.228 3.817 -18.634 1.00 89.25 96 TYR A N 1
ATOM 775 C CA . TYR A 1 96 ? 22.648 3.481 -18.743 1.00 89.25 96 TYR A CA 1
ATOM 776 C C . TYR A 1 96 ? 23.063 2.236 -17.946 1.00 89.25 96 TYR A C 1
ATOM 778 O O . TYR A 1 96 ? 24.135 1.694 -18.216 1.00 89.25 96 TYR A O 1
ATOM 786 N N . LEU A 1 97 ? 22.275 1.780 -16.966 1.00 89.25 97 LEU A N 1
ATOM 787 C CA . LEU A 1 97 ? 22.551 0.539 -16.237 1.00 89.25 97 LEU A CA 1
ATOM 788 C C . LEU A 1 97 ? 22.054 -0.692 -16.996 1.00 89.25 97 LEU A C 1
ATOM 790 O O . LEU A 1 97 ? 22.610 -1.775 -16.816 1.00 89.25 97 LEU A O 1
ATOM 794 N N . LEU A 1 98 ? 21.043 -0.523 -17.849 1.00 88.56 98 LEU A N 1
ATOM 795 C CA . LEU A 1 98 ? 20.493 -1.589 -18.677 1.00 88.56 98 LEU A CA 1
ATOM 796 C C . LEU A 1 98 ? 21.255 -1.728 -20.004 1.00 88.56 98 LEU A C 1
ATOM 798 O O . LEU A 1 98 ? 21.728 -2.814 -20.336 1.00 88.56 98 LEU A O 1
ATOM 802 N N . VAL A 1 99 ? 21.402 -0.630 -20.752 1.00 87.44 99 VAL A N 1
ATOM 803 C CA . VAL A 1 99 ? 22.021 -0.616 -22.096 1.00 87.44 99 VAL A CA 1
ATOM 804 C C . VAL A 1 99 ? 23.536 -0.405 -22.031 1.00 87.44 99 VAL A C 1
ATOM 806 O O . VAL A 1 99 ? 24.275 -0.790 -22.940 1.00 87.44 99 VAL A O 1
ATOM 809 N N . GLY A 1 100 ? 24.027 0.167 -20.932 1.00 84.88 100 GLY A N 1
ATOM 810 C CA . GLY A 1 100 ? 25.412 0.598 -20.813 1.00 84.88 100 GLY A CA 1
ATOM 811 C C . GLY A 1 100 ? 25.661 1.956 -21.470 1.00 84.88 100 GLY A C 1
ATOM 812 O O . GLY A 1 100 ? 24.839 2.521 -22.190 1.00 84.88 100 GLY A O 1
ATOM 813 N N . PHE A 1 101 ? 26.845 2.513 -21.227 1.00 85.50 101 PHE A N 1
ATOM 814 C CA . PHE A 1 101 ? 27.257 3.749 -21.884 1.00 85.50 101 PHE A CA 1
ATOM 815 C C . PHE A 1 101 ? 27.725 3.465 -23.316 1.00 85.50 101 PHE A C 1
ATOM 817 O O . PHE A 1 101 ? 28.646 2.675 -23.519 1.00 85.50 101 PHE A O 1
ATOM 824 N N . HIS A 1 102 ? 27.191 4.208 -24.292 1.00 81.06 102 HIS A N 1
ATOM 825 C CA . HIS A 1 102 ? 27.623 4.179 -25.702 1.00 81.06 102 HIS A CA 1
ATOM 826 C C . HIS A 1 102 ? 29.139 4.388 -25.890 1.00 81.06 102 HIS A C 1
ATOM 828 O O . HIS A 1 102 ? 29.738 3.941 -26.865 1.00 81.06 102 HIS A O 1
ATOM 834 N N . SER A 1 103 ? 29.783 5.080 -24.950 1.00 82.06 103 SER A N 1
ATOM 835 C CA . SER A 1 103 ? 31.234 5.206 -24.863 1.00 82.06 103 SER A CA 1
ATOM 836 C C . SER A 1 103 ? 31.637 5.239 -23.399 1.00 82.06 103 SER A C 1
ATOM 838 O O . SER A 1 103 ? 31.017 5.949 -22.609 1.00 82.06 103 SER A O 1
ATOM 840 N N . GLN A 1 104 ? 32.724 4.558 -23.025 1.00 76.56 104 GLN A N 1
ATOM 841 C CA . GLN A 1 104 ? 33.202 4.584 -21.638 1.00 76.56 104 GLN A CA 1
ATOM 842 C C . GLN A 1 104 ? 33.465 6.011 -21.131 1.00 76.56 104 GLN A C 1
ATOM 844 O O . GLN A 1 104 ? 33.322 6.266 -19.942 1.00 76.56 104 GLN A O 1
ATOM 849 N N . LYS A 1 105 ? 33.818 6.953 -22.020 1.00 77.31 105 LYS A N 1
ATOM 850 C CA . LYS A 1 105 ? 34.057 8.367 -21.679 1.00 77.31 105 LYS A CA 1
ATOM 851 C C . LYS A 1 105 ? 32.797 9.119 -21.226 1.00 77.31 105 LYS A C 1
ATOM 853 O O . LYS A 1 105 ? 32.938 10.166 -20.608 1.00 77.31 105 LYS A O 1
ATOM 858 N N . ALA A 1 106 ? 31.605 8.611 -21.539 1.00 83.44 106 ALA A N 1
ATOM 859 C CA . ALA A 1 106 ? 30.339 9.182 -21.085 1.00 83.44 106 ALA A CA 1
ATOM 860 C C . ALA A 1 106 ? 30.002 8.785 -19.638 1.00 83.44 106 ALA A C 1
ATOM 862 O O . ALA A 1 106 ? 29.167 9.439 -19.022 1.00 83.44 106 ALA A O 1
ATOM 863 N N . ASN A 1 107 ? 30.660 7.756 -19.085 1.00 86.69 107 ASN A N 1
ATOM 864 C CA . ASN A 1 107 ? 30.501 7.375 -17.686 1.00 86.69 107 ASN A CA 1
ATOM 865 C C . ASN A 1 107 ? 31.273 8.354 -16.775 1.00 86.69 107 ASN A C 1
ATOM 867 O O . ASN A 1 107 ? 32.510 8.350 -16.807 1.00 86.69 107 ASN A O 1
ATOM 871 N N . PRO A 1 108 ? 30.594 9.142 -15.917 1.00 85.62 108 PRO A N 1
ATOM 872 C CA . PRO A 1 108 ? 31.251 10.072 -14.995 1.00 85.62 108 PRO A CA 1
ATOM 873 C C . PRO A 1 108 ? 32.173 9.378 -13.982 1.00 85.62 108 PRO A C 1
ATOM 875 O O . PRO A 1 108 ? 33.114 9.992 -13.486 1.00 85.62 108 PRO A O 1
ATOM 878 N N . PHE A 1 109 ? 31.923 8.097 -13.699 1.00 85.62 109 PHE A N 1
ATOM 879 C CA . PHE A 1 109 ? 32.691 7.275 -12.763 1.00 85.62 109 PHE A CA 1
ATOM 880 C C . PHE A 1 109 ? 33.797 6.455 -13.438 1.00 85.62 109 PHE A C 1
ATOM 882 O O . PHE A 1 109 ? 34.387 5.578 -12.810 1.00 85.62 109 PHE A O 1
ATOM 889 N N . ARG A 1 110 ? 34.097 6.703 -14.718 1.00 82.25 110 ARG A N 1
ATOM 890 C CA . ARG A 1 110 ? 35.181 5.999 -15.408 1.00 82.25 110 ARG A CA 1
ATOM 891 C C . ARG A 1 110 ? 36.529 6.338 -14.772 1.00 82.25 110 ARG A C 1
ATOM 893 O O . ARG A 1 110 ? 36.883 7.511 -14.643 1.00 82.25 110 ARG A O 1
ATOM 900 N N . GLU A 1 111 ? 37.335 5.315 -14.497 1.00 80.19 111 GLU A N 1
ATOM 901 C CA . GLU A 1 111 ? 38.742 5.510 -14.157 1.00 80.19 111 GLU A CA 1
ATOM 902 C C . GLU A 1 111 ? 39.449 6.287 -15.281 1.00 80.19 111 GLU A C 1
ATOM 904 O O . GLU A 1 111 ? 39.451 5.913 -16.463 1.00 80.19 111 GLU A O 1
ATOM 909 N N . LYS A 1 112 ? 40.032 7.432 -14.920 1.00 77.19 112 LYS A N 1
ATOM 910 C CA . LYS A 1 112 ? 40.962 8.140 -15.798 1.00 77.19 112 LYS A CA 1
ATOM 911 C C . LYS A 1 112 ? 42.240 7.315 -15.773 1.00 77.19 112 LYS A C 1
ATOM 913 O O . LYS A 1 112 ? 42.812 7.152 -14.702 1.00 77.19 112 LYS A O 1
ATOM 918 N N . SER A 1 113 ? 42.666 6.784 -16.919 1.00 66.50 113 SER A N 1
ATOM 919 C CA . SER A 1 113 ? 43.953 6.096 -17.042 1.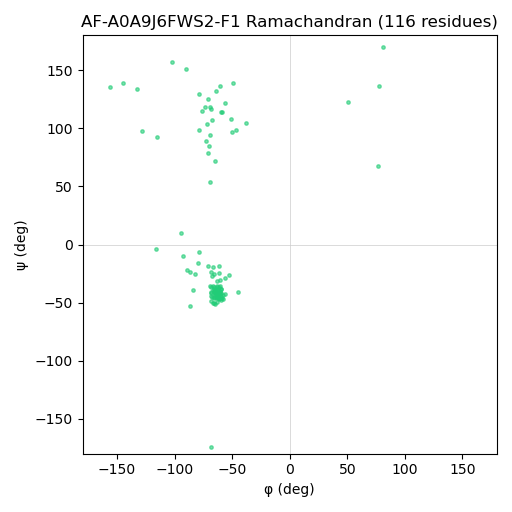00 66.50 113 SER A CA 1
ATOM 920 C C . SER A 1 113 ? 45.031 7.010 -16.467 1.00 66.50 113 SER A C 1
ATOM 922 O O . SER A 1 113 ? 45.310 8.064 -17.043 1.00 66.50 113 SER A O 1
ATOM 924 N N . SER A 1 114 ? 45.556 6.651 -15.296 1.00 63.34 114 SER A N 1
ATOM 925 C CA . SER A 1 114 ? 46.641 7.368 -14.645 1.00 63.34 114 SER A CA 1
ATOM 926 C C . SER A 1 114 ? 47.817 7.367 -15.609 1.00 63.34 114 SER A C 1
ATOM 928 O O . SER A 1 114 ? 48.347 6.307 -15.938 1.00 63.34 114 SER A O 1
ATOM 930 N N . CYS A 1 115 ? 48.188 8.541 -16.110 1.00 60.25 115 CYS A N 1
ATOM 931 C CA . CYS A 1 115 ? 49.453 8.710 -16.802 1.00 60.25 115 CYS A CA 1
ATOM 932 C C . CYS A 1 115 ? 50.560 8.334 -15.809 1.00 60.25 115 CYS A C 1
ATOM 934 O O . CYS A 1 115 ? 50.710 9.002 -14.785 1.00 60.25 115 CYS A O 1
ATOM 936 N N . SER A 1 116 ? 51.292 7.253 -16.071 1.00 62.88 116 SER A N 1
ATOM 937 C CA . SER A 1 116 ? 52.567 7.010 -15.405 1.00 62.88 116 SER A CA 1
ATOM 938 C C . SER A 1 116 ? 53.524 8.086 -15.911 1.00 62.88 116 SER A C 1
ATOM 940 O O . SER A 1 116 ? 53.925 8.054 -17.073 1.00 62.88 116 SER A O 1
ATOM 942 N N . LEU A 1 117 ? 53.843 9.065 -15.067 1.00 58.59 117 LEU A N 1
ATOM 943 C CA . LEU A 1 117 ? 54.963 9.963 -15.329 1.00 58.59 117 LEU A CA 1
ATOM 944 C C . LEU A 1 117 ? 56.249 9.136 -15.198 1.00 58.59 117 LEU A C 1
ATOM 946 O O . LEU A 1 117 ? 56.517 8.598 -14.122 1.00 58.59 117 LEU A O 1
ATOM 950 N N . LEU A 1 118 ? 56.981 9.004 -16.305 1.00 56.22 118 LEU A N 1
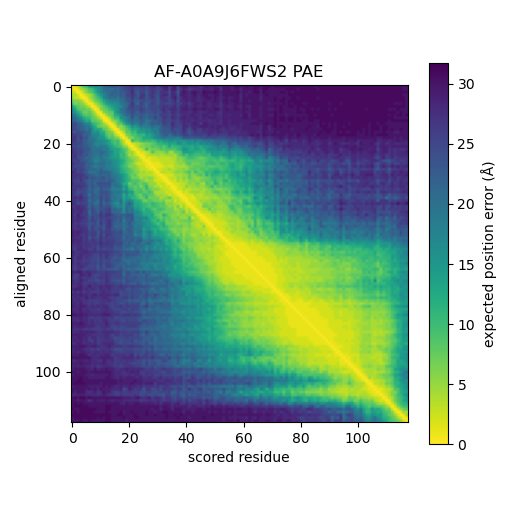ATOM 951 C CA . LEU A 1 118 ? 58.380 8.573 -16.338 1.00 56.22 118 LEU A CA 1
ATOM 952 C C . LEU A 1 118 ? 59.278 9.809 -16.358 1.00 56.22 118 LEU A C 1
ATOM 954 O O . LEU A 1 118 ? 58.935 10.753 -17.108 1.00 56.22 118 LEU A O 1
#

pLDDT: mean 76.28, std 19.26, range [35.47, 97.75]

Sequence (118 aa):
MTFGPAYAELRLGDELLMFSPKRRDIWAVLSRQGRELRAHVCVVTRDVLVSQMSNLQQQRKIVEQLRREAGLKRMEVSAAVEDLKKYIQDHESDDYLLVGFHSQKANPFREKSSCSLL

Secondary structure (DSSP, 8-state):
-------------S------HHHHHHHHHHHHHHHHHHHHHHHHHHHHHHHHHHHHHHHHHHHHHHHHHHTSPPPPHHHHHHHHHHHHHHHGGG-TTTT--SSGGG-TTPPP------

Organism: Haemaphysalis longicornis (NCBI:txid44386)

Solvent-accessible surface area (backbone atoms only — not comparable to full-atom values): 7481 Å² total; per-residue (Å²): 140,82,83,83,87,80,84,78,79,78,86,74,72,99,63,81,77,67,64,49,72,77,52,46,53,51,53,53,47,54,52,48,53,59,48,50,54,49,50,50,52,52,50,54,54,48,53,53,52,54,52,50,53,52,51,54,53,50,51,51,54,49,53,57,48,50,56,55,60,70,67,56,86,79,76,58,66,68,58,56,49,5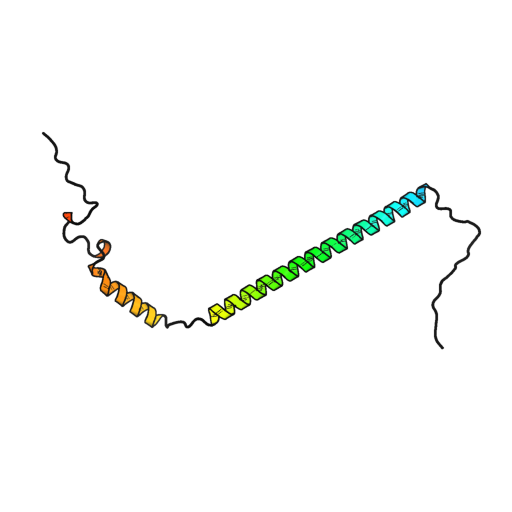1,54,49,51,51,55,47,66,77,44,45,85,76,32,51,89,76,69,44,63,99,41,70,87,74,42,90,84,51,83,73,82,75,78,80,86,126

Nearest PDB structures (foldseek):
  7xat-assembly1_D  TM=9.451E-01  e=1.487E-02  Bos taurus
  8ddx-assembly1_J  TM=8.810E-01  e=1.595E-02  Homo sapiens